Protein AF-A0A7S2QYZ4-F1 (afdb_monomer)

Organism: NCBI:txid1486918

Foldseek 3Di:
DDDDDDPPPDPPDDDDDPDDPPDDDPDDDLCVVQVLLVCLLVLPLPSNLVVVPDPPPDQQQDAGPQQDGSLLNNLLNLSLSSLLSSLVDPNRDQQDAGPVRDGSLNNNVVSVNPSSNVSSVVSVVVVVVVVCVVCVVVVVVVVVPPPPPPPPPD

Solvent-accessible surface area (backbone atoms only — not comparable to full-atom values): 9227 Å² total; per-residue (Å²): 132,78,87,81,90,76,84,75,74,76,81,86,80,87,76,90,72,94,79,80,90,72,80,66,86,85,65,70,55,70,58,76,77,36,54,60,40,49,26,15,60,73,36,36,38,64,57,43,50,52,55,71,70,38,92,61,92,67,68,62,65,46,61,49,98,84,29,35,27,28,56,36,41,5,24,63,64,62,18,50,53,18,39,53,52,47,66,70,37,85,78,38,62,77,77,49,56,25,77,86,68,45,30,28,50,57,42,5,55,74,60,70,29,65,68,43,29,48,54,50,50,53,51,52,50,53,52,52,50,52,52,53,61,69,46,43,62,61,53,51,50,54,58,72,69,46,75,76,84,68,77,82,79,123

Nearest PDB structures (foldseek):
  1mx4-assembly1_A  TM=9.254E-01  e=2.811E-03  Homo sapiens
  5ybu-assembly1_A  TM=9.085E-01  e=3.112E-03  Homo sapiens
  5ybv-assembly1_B  TM=9.155E-01  e=2.811E-03  Homo sapiens
  5yaz-assembly1_A  TM=9.276E-01  e=3.813E-03  Mus musculus
  6tmd-assembly1_A  TM=9.050E-01  e=5.725E-03  Homo sapiens

Structure (mmCIF, N/CA/C/O backbone):
data_AF-A0A7S2QYZ4-F1
#
_entry.id   AF-A0A7S2QYZ4-F1
#
loop_
_atom_site.group_PDB
_atom_site.id
_atom_site.type_symbol
_atom_site.label_atom_id
_atom_site.label_alt_id
_atom_site.label_comp_id
_atom_site.label_asym_id
_atom_site.label_entity_id
_atom_site.label_seq_id
_atom_site.pdbx_PDB_ins_code
_atom_site.Cartn_x
_atom_site.Cartn_y
_atom_site.Cartn_z
_atom_site.occupancy
_atom_site.B_iso_or_equiv
_atom_site.auth_seq_id
_atom_site.auth_comp_id
_atom_site.auth_asym_id
_atom_site.auth_atom_id
_atom_site.pdbx_PDB_model_num
ATOM 1 N N . ASN A 1 1 ? 31.228 -30.543 24.520 1.00 43.00 1 ASN A N 1
ATOM 2 C CA . ASN A 1 1 ? 30.235 -30.871 23.480 1.00 43.00 1 ASN A CA 1
ATOM 3 C C . ASN A 1 1 ? 28.901 -30.381 23.990 1.00 43.00 1 ASN A C 1
ATOM 5 O O . ASN A 1 1 ? 28.113 -31.181 24.473 1.00 43.00 1 ASN A O 1
ATOM 9 N N . ASP A 1 2 ? 28.707 -29.076 24.149 1.00 39.09 2 ASP A N 1
ATOM 10 C CA . ASP A 1 2 ? 28.891 -28.025 23.129 1.00 39.09 2 ASP A CA 1
ATOM 11 C C . ASP A 1 2 ? 28.166 -28.413 21.843 1.00 39.09 2 ASP A C 1
ATOM 13 O O . ASP A 1 2 ? 28.593 -29.352 21.170 1.00 39.09 2 ASP A O 1
ATOM 17 N N . ASP A 1 3 ? 27.059 -27.699 21.643 1.00 47.09 3 ASP A N 1
ATOM 18 C CA . ASP A 1 3 ? 26.604 -27.105 20.390 1.00 47.09 3 ASP A CA 1
ATOM 19 C C . ASP A 1 3 ? 26.348 -28.059 19.217 1.00 47.09 3 ASP A C 1
ATOM 21 O O . ASP A 1 3 ? 27.265 -28.620 18.632 1.00 47.09 3 ASP A O 1
ATOM 25 N N . ASP A 1 4 ? 25.070 -28.235 18.873 1.00 53.53 4 ASP A N 1
ATOM 26 C CA . ASP A 1 4 ? 24.550 -27.663 17.626 1.00 53.53 4 ASP A CA 1
ATOM 27 C C . ASP A 1 4 ? 23.021 -27.830 17.572 1.00 53.53 4 ASP A C 1
ATOM 29 O O . ASP A 1 4 ? 22.464 -28.928 17.483 1.00 53.53 4 ASP A O 1
ATOM 33 N N . ASP A 1 5 ? 22.362 -26.678 17.691 1.00 51.69 5 ASP A N 1
ATOM 34 C CA . ASP A 1 5 ? 20.999 -26.407 17.268 1.00 51.69 5 ASP A CA 1
ATOM 35 C C . ASP A 1 5 ? 20.851 -26.698 15.768 1.00 51.69 5 ASP A C 1
ATOM 37 O O . ASP A 1 5 ? 21.505 -26.058 14.952 1.00 51.69 5 ASP A O 1
ATOM 41 N N . ASP A 1 6 ? 19.919 -27.572 15.395 1.00 49.91 6 ASP A N 1
ATOM 42 C CA . ASP A 1 6 ? 19.331 -27.578 14.054 1.00 49.91 6 ASP A CA 1
ATOM 43 C C . ASP A 1 6 ? 17.812 -27.729 14.196 1.00 49.91 6 ASP A C 1
ATOM 45 O O . ASP A 1 6 ? 17.199 -28.746 13.860 1.00 49.91 6 ASP A O 1
ATOM 49 N N . ASP A 1 7 ? 17.190 -26.667 14.718 1.00 50.28 7 ASP A N 1
ATOM 50 C CA . ASP A 1 7 ? 15.773 -26.373 14.514 1.00 50.28 7 ASP A CA 1
ATOM 51 C C . ASP A 1 7 ? 15.538 -26.142 13.012 1.00 50.28 7 ASP A C 1
ATOM 53 O O . ASP A 1 7 ? 15.472 -25.015 12.509 1.00 50.28 7 ASP A O 1
ATOM 57 N N . ALA A 1 8 ? 15.416 -27.245 12.275 1.00 46.91 8 ALA A N 1
ATOM 58 C CA . ALA A 1 8 ? 14.942 -27.275 10.905 1.00 46.91 8 ALA A CA 1
ATOM 59 C C . ALA A 1 8 ? 13.472 -26.833 10.886 1.00 46.91 8 ALA A C 1
ATOM 61 O O . ALA A 1 8 ? 12.542 -27.643 10.904 1.00 46.91 8 ALA A O 1
ATOM 62 N N . PHE A 1 9 ? 13.254 -25.517 10.875 1.00 47.03 9 PHE A N 1
ATOM 63 C CA . PHE A 1 9 ? 11.951 -24.938 10.600 1.00 47.03 9 PHE A CA 1
ATOM 64 C C . PHE A 1 9 ? 11.574 -25.308 9.166 1.00 47.03 9 PHE A C 1
ATOM 66 O O . PHE A 1 9 ? 12.074 -24.739 8.198 1.00 47.03 9 PHE A O 1
ATOM 73 N N . VAL A 1 10 ? 10.724 -26.326 9.077 1.00 53.28 10 VAL A N 1
ATOM 74 C CA . VAL A 1 10 ? 10.089 -26.861 7.879 1.00 53.28 10 VAL A CA 1
ATOM 75 C C . VAL A 1 10 ? 9.711 -25.756 6.889 1.00 53.28 10 VAL A C 1
ATOM 77 O O . VAL A 1 10 ? 8.793 -24.965 7.111 1.00 53.28 10 VAL A O 1
ATOM 80 N N . ASP A 1 11 ? 10.435 -25.728 5.772 1.00 42.94 11 ASP A N 1
ATOM 81 C CA . ASP A 1 11 ? 10.166 -24.892 4.606 1.00 42.94 11 ASP A CA 1
ATOM 82 C C . ASP A 1 11 ? 8.959 -25.470 3.849 1.00 42.94 11 ASP A C 1
ATOM 84 O O . ASP A 1 11 ? 9.065 -26.170 2.843 1.00 42.94 11 ASP A O 1
ATOM 88 N N . ALA A 1 12 ? 7.773 -25.254 4.415 1.00 47.03 12 ALA A N 1
ATOM 89 C CA . ALA A 1 12 ? 6.500 -25.620 3.817 1.00 47.03 12 ALA A CA 1
ATOM 90 C C . ALA A 1 12 ? 5.994 -24.470 2.939 1.00 47.03 12 ALA A C 1
ATOM 92 O O . ALA A 1 12 ? 5.136 -23.696 3.362 1.00 47.03 12 ALA A O 1
ATOM 93 N N . ALA A 1 13 ? 6.564 -24.351 1.737 1.00 40.81 13 ALA A N 1
ATOM 94 C CA . ALA A 1 13 ? 5.859 -23.963 0.507 1.00 40.81 13 ALA A CA 1
ATOM 95 C C . ALA A 1 13 ? 6.844 -23.871 -0.673 1.00 40.81 13 ALA A C 1
ATOM 97 O O . ALA A 1 13 ? 7.119 -22.788 -1.191 1.00 40.81 13 ALA A O 1
ATOM 98 N N . SER A 1 14 ? 7.333 -25.024 -1.134 1.00 52.06 14 SER A N 1
ATOM 99 C CA . SER A 1 14 ? 7.630 -25.200 -2.556 1.00 52.06 14 SER A CA 1
ATOM 100 C C . SER A 1 14 ? 6.503 -26.025 -3.174 1.00 52.06 14 SER A C 1
ATOM 102 O O . SER A 1 14 ? 6.532 -27.247 -3.184 1.00 52.06 14 SER A O 1
ATOM 104 N N . GLU A 1 15 ? 5.476 -25.338 -3.666 1.00 48.75 15 GLU A N 1
ATOM 105 C CA . GLU A 1 15 ? 4.644 -25.871 -4.741 1.00 48.75 15 GLU A CA 1
ATOM 106 C C . GLU A 1 15 ? 4.606 -24.820 -5.846 1.00 48.75 15 GLU A C 1
ATOM 108 O O . GLU A 1 15 ? 4.048 -23.730 -5.728 1.00 48.75 15 GLU A O 1
ATOM 113 N N . SER A 1 16 ? 5.334 -25.163 -6.898 1.00 55.03 16 SER A N 1
ATOM 114 C CA . SER A 1 16 ? 5.315 -24.573 -8.220 1.00 55.03 16 SER A CA 1
ATOM 115 C C . SER A 1 16 ? 3.924 -24.666 -8.844 1.00 55.03 16 SER A C 1
ATOM 117 O O . SER A 1 16 ? 3.390 -25.764 -8.989 1.00 55.03 16 SER A O 1
ATOM 119 N N . SER A 1 17 ? 3.409 -23.541 -9.327 1.00 44.94 17 SER A N 1
ATOM 120 C CA . SER A 1 17 ? 2.547 -23.517 -10.510 1.00 44.94 17 SER A CA 1
ATOM 121 C C . SER A 1 17 ? 2.760 -22.184 -11.228 1.00 44.94 17 SER A C 1
ATOM 123 O O . SER A 1 17 ? 2.124 -21.166 -10.940 1.00 44.94 17 SER A O 1
ATOM 125 N N . GLU A 1 18 ? 3.736 -22.184 -12.133 1.00 62.19 18 GLU A N 1
ATOM 126 C CA . GLU A 1 18 ? 3.578 -21.475 -13.399 1.00 62.19 18 GLU A CA 1
ATOM 127 C C . GLU A 1 18 ? 2.280 -22.015 -14.000 1.00 62.19 18 GLU A C 1
ATOM 129 O O . GLU A 1 18 ? 2.254 -23.194 -14.304 1.00 62.19 18 GLU A O 1
ATOM 134 N N . ASP A 1 19 ? 1.195 -21.237 -13.982 1.00 45.78 19 ASP A N 1
ATOM 135 C CA . ASP A 1 19 ? -0.016 -21.427 -14.800 1.00 45.78 19 ASP A CA 1
ATOM 136 C C . ASP A 1 19 ? -1.095 -20.433 -14.340 1.00 45.78 19 ASP A C 1
ATOM 138 O O . ASP A 1 19 ? -2.014 -20.757 -13.598 1.00 45.78 19 ASP A O 1
ATOM 142 N N . ASP A 1 20 ? -0.964 -19.181 -14.768 1.00 46.84 20 ASP A N 1
ATOM 143 C CA . ASP A 1 20 ? -2.123 -18.347 -15.106 1.00 46.84 20 ASP A CA 1
ATOM 144 C C . ASP A 1 20 ? -1.641 -17.269 -16.094 1.00 46.84 20 ASP A C 1
ATOM 146 O O . ASP A 1 20 ? -1.778 -16.062 -15.900 1.00 46.84 20 ASP A O 1
ATOM 150 N N . GLU A 1 21 ? -1.075 -17.729 -17.216 1.00 55.75 21 GLU A N 1
ATOM 151 C CA . GLU A 1 21 ? -1.178 -17.006 -18.485 1.00 55.75 21 GLU A CA 1
ATOM 152 C C . GLU A 1 21 ? -2.651 -17.016 -18.926 1.00 55.75 21 GLU A C 1
ATOM 154 O O . GLU A 1 21 ? -3.050 -17.683 -19.880 1.00 55.75 21 GLU A O 1
ATOM 159 N N . ARG A 1 22 ? -3.513 -16.288 -18.213 1.00 48.69 22 ARG A N 1
ATOM 160 C CA . ARG A 1 22 ? -4.861 -15.995 -18.698 1.00 48.69 22 ARG A CA 1
ATOM 161 C C . ARG A 1 22 ? -4.849 -14.668 -19.431 1.00 48.69 22 ARG A C 1
ATOM 163 O O . ARG A 1 22 ? -5.011 -13.593 -18.865 1.00 48.69 22 ARG A O 1
ATOM 170 N N . ALA A 1 23 ? -4.624 -14.825 -20.731 1.00 50.88 23 ALA A N 1
ATOM 171 C CA . ALA A 1 23 ? -4.999 -13.941 -21.817 1.00 50.88 23 ALA A CA 1
ATOM 172 C C . ALA A 1 23 ? -6.036 -12.864 -21.449 1.00 50.88 23 ALA A C 1
ATOM 174 O O . ALA A 1 23 ? -7.210 -13.158 -21.239 1.00 50.88 23 ALA A O 1
ATOM 175 N N . PHE A 1 24 ? -5.612 -11.606 -21.543 1.00 49.66 24 PHE A N 1
ATOM 176 C CA . PHE A 1 24 ? -6.463 -10.548 -22.072 1.00 49.66 24 PHE A CA 1
ATOM 177 C C . PHE A 1 24 ? -5.810 -10.024 -23.344 1.00 49.66 24 PHE A C 1
AT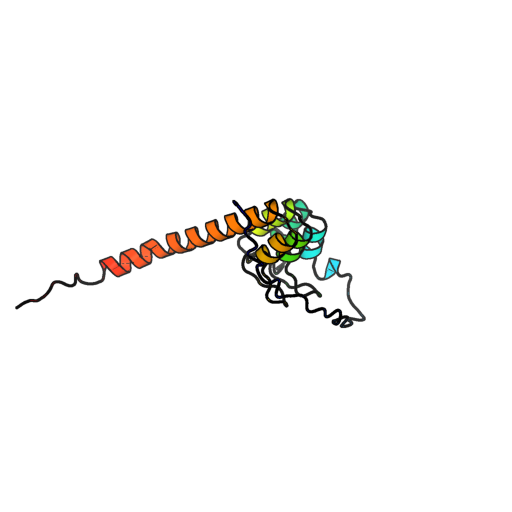OM 179 O O . PHE A 1 24 ? -5.035 -9.069 -23.359 1.00 49.66 24 PHE A O 1
ATOM 186 N N . ALA A 1 25 ? -6.112 -10.733 -24.428 1.00 46.03 25 ALA A N 1
ATOM 187 C CA . ALA A 1 25 ? -6.105 -10.140 -25.747 1.00 46.03 25 ALA A CA 1
ATOM 188 C C . ALA A 1 25 ? -7.043 -8.918 -25.704 1.00 46.03 25 ALA A C 1
ATOM 190 O O . ALA A 1 25 ? -8.174 -9.043 -25.237 1.00 46.03 25 ALA A O 1
ATOM 191 N N . ASP A 1 26 ? -6.529 -7.775 -26.170 1.00 51.50 26 ASP A N 1
ATOM 192 C CA . ASP A 1 26 ? -7.168 -6.447 -26.299 1.00 51.50 26 ASP A CA 1
ATOM 193 C C . ASP A 1 26 ? -6.896 -5.400 -25.190 1.00 51.50 26 ASP A C 1
ATOM 195 O O . ASP A 1 26 ? -7.557 -4.367 -25.110 1.00 51.50 26 ASP A O 1
ATOM 199 N N . ALA A 1 27 ? -5.890 -5.615 -24.337 1.00 47.22 27 ALA A N 1
ATOM 200 C CA . ALA A 1 27 ? -5.617 -4.735 -23.202 1.00 47.22 27 ALA A CA 1
ATOM 201 C C . ALA A 1 27 ? -4.963 -3.390 -23.591 1.00 47.22 27 ALA A C 1
ATOM 203 O O . ALA A 1 27 ? -3.856 -3.351 -24.136 1.00 47.22 27 ALA A O 1
ATOM 204 N N . ALA A 1 28 ? -5.607 -2.281 -23.196 1.00 56.16 28 ALA A N 1
ATOM 205 C CA . ALA A 1 28 ? -4.937 -1.009 -22.910 1.00 56.16 28 ALA A CA 1
ATOM 206 C C . ALA A 1 28 ? -3.626 -1.264 -22.146 1.00 56.16 28 ALA A C 1
ATOM 208 O O . ALA A 1 28 ? -3.522 -2.246 -21.402 1.00 56.16 28 ALA A O 1
ATOM 209 N N . SER A 1 29 ? -2.612 -0.417 -22.332 1.00 59.47 29 SER A N 1
ATOM 210 C CA . SER A 1 29 ? -1.297 -0.691 -21.747 1.00 59.47 29 SER A CA 1
ATOM 211 C C . SER A 1 29 ? -1.430 -0.933 -20.231 1.00 59.47 29 SER A C 1
ATOM 213 O O . SER A 1 29 ? -2.207 -0.244 -19.567 1.00 59.47 29 SER A O 1
ATOM 215 N N . PRO A 1 30 ? -0.702 -1.891 -19.627 1.00 58.34 30 PRO A N 1
ATOM 216 C CA . PRO A 1 30 ? -0.836 -2.183 -18.194 1.00 58.34 30 PRO A CA 1
ATOM 217 C C . PRO A 1 30 ? -0.572 -0.953 -17.303 1.00 58.34 30 PRO A C 1
ATOM 219 O O . PRO A 1 30 ? -1.047 -0.889 -16.171 1.00 58.34 30 PRO A O 1
ATOM 222 N N . ALA A 1 31 ? 0.121 0.058 -17.841 1.00 59.03 31 ALA A N 1
ATOM 223 C CA . ALA A 1 31 ? 0.317 1.363 -17.222 1.00 59.03 31 ALA A CA 1
ATOM 224 C C . ALA A 1 31 ? -0.920 2.279 -17.237 1.00 59.03 31 ALA A C 1
ATOM 226 O O . ALA A 1 31 ? -1.071 3.094 -16.327 1.00 59.03 31 ALA A O 1
ATOM 227 N N . GLU A 1 32 ? -1.797 2.155 -18.234 1.00 61.09 32 GLU A N 1
ATOM 228 C CA . GLU A 1 32 ? -3.082 2.863 -18.293 1.00 61.09 32 GLU A CA 1
ATOM 229 C C . GLU A 1 32 ? -4.120 2.223 -17.370 1.00 61.09 32 GLU A C 1
ATOM 231 O O . GLU A 1 32 ? -4.933 2.935 -16.785 1.00 61.09 32 GLU A O 1
ATOM 236 N N . LEU A 1 33 ? -4.068 0.898 -17.199 1.00 71.88 33 LEU A N 1
ATOM 237 C CA . LEU A 1 33 ? -5.028 0.171 -16.370 1.00 71.88 33 LEU A CA 1
ATOM 238 C C . LEU A 1 33 ? -4.701 0.265 -14.867 1.00 71.88 33 LEU A C 1
ATOM 240 O O . LEU A 1 33 ? -5.609 0.348 -14.044 1.00 71.88 33 LEU A O 1
ATOM 244 N N . PHE A 1 34 ? -3.410 0.307 -14.507 1.00 83.56 34 PHE A N 1
ATOM 245 C CA . PHE A 1 34 ? -2.943 0.302 -13.113 1.00 83.56 34 PHE A CA 1
ATOM 246 C C . PHE A 1 34 ? -1.830 1.339 -12.850 1.00 83.56 34 PHE A C 1
ATOM 248 O O . PHE A 1 34 ? -0.673 0.987 -12.583 1.00 83.56 34 PHE A O 1
ATOM 255 N N . PRO A 1 35 ? -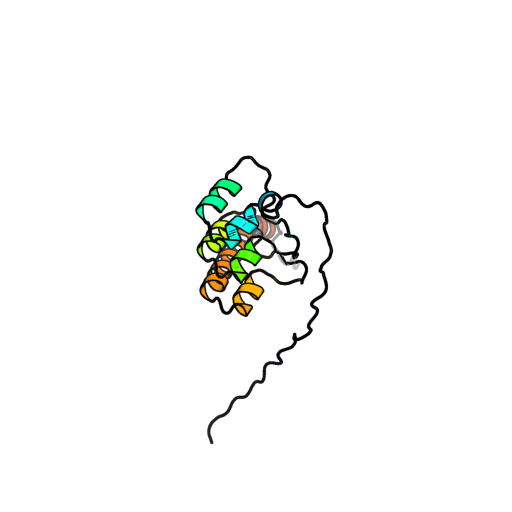2.150 2.647 -12.872 1.00 86.44 35 PRO A N 1
ATOM 256 C CA . PRO A 1 35 ? -1.147 3.709 -12.758 1.00 86.44 35 PRO A CA 1
ATOM 257 C C . PRO A 1 35 ? -0.405 3.701 -11.411 1.00 86.44 35 PRO A C 1
ATOM 259 O O . PRO A 1 35 ? 0.786 4.023 -11.353 1.00 86.44 35 PRO A O 1
ATOM 262 N N . LEU A 1 36 ? -1.081 3.306 -10.324 1.00 88.25 36 LEU A N 1
ATOM 263 C CA . LEU A 1 36 ? -0.487 3.253 -8.986 1.00 88.25 36 LEU A CA 1
ATOM 264 C C . LEU A 1 36 ? 0.534 2.109 -8.858 1.00 88.25 36 LEU A C 1
ATOM 266 O O . LEU A 1 36 ? 1.592 2.294 -8.253 1.00 88.25 36 LEU A O 1
ATOM 270 N N . HIS A 1 37 ? 0.265 0.957 -9.479 1.00 89.31 37 HIS A N 1
ATOM 271 C CA . HIS A 1 37 ? 1.177 -0.189 -9.511 1.00 89.31 37 HIS A CA 1
ATOM 272 C C . HIS A 1 37 ? 2.436 0.116 -10.312 1.00 89.31 37 HIS A C 1
ATOM 274 O O . HIS A 1 37 ? 3.535 -0.182 -9.848 1.00 89.31 37 HIS A O 1
ATOM 280 N N . CYS A 1 38 ? 2.314 0.779 -11.464 1.00 88.44 38 CYS A N 1
ATOM 281 C CA . CYS A 1 38 ? 3.479 1.205 -12.241 1.00 88.44 38 CYS A CA 1
ATOM 282 C C . CYS A 1 38 ? 4.342 2.219 -11.481 1.00 88.44 38 CYS A C 1
ATOM 284 O O . CYS A 1 38 ? 5.567 2.087 -11.449 1.00 88.44 38 CYS A O 1
ATOM 286 N N . ALA A 1 39 ? 3.726 3.194 -10.808 1.00 90.12 39 ALA A N 1
ATOM 287 C CA . ALA A 1 39 ? 4.465 4.146 -9.981 1.00 90.12 39 ALA A CA 1
ATOM 288 C C . ALA A 1 39 ? 5.181 3.449 -8.803 1.00 90.12 39 ALA A C 1
ATOM 290 O O . ALA A 1 39 ? 6.336 3.762 -8.500 1.00 90.12 39 ALA A O 1
ATOM 291 N N . ALA A 1 40 ? 4.537 2.452 -8.185 1.00 90.88 40 ALA A N 1
ATOM 292 C CA . ALA A 1 40 ? 5.142 1.605 -7.159 1.00 90.88 40 ALA A CA 1
ATOM 293 C C . ALA A 1 40 ? 6.305 0.755 -7.698 1.00 90.88 40 ALA A C 1
ATOM 295 O O . ALA A 1 40 ? 7.337 0.639 -7.034 1.00 90.88 40 ALA A O 1
ATOM 296 N N . PHE A 1 41 ? 6.177 0.220 -8.914 1.00 89.00 41 PHE A N 1
ATOM 297 C CA . PHE A 1 41 ? 7.202 -0.589 -9.574 1.00 89.00 41 PHE A CA 1
ATOM 298 C C . PHE A 1 41 ? 8.497 0.194 -9.832 1.00 89.00 41 PHE A C 1
ATOM 300 O O . PHE A 1 41 ? 9.594 -0.322 -9.601 1.00 89.00 41 PHE A O 1
ATOM 307 N N . VAL A 1 42 ? 8.365 1.453 -10.265 1.00 90.25 42 VAL A N 1
ATOM 308 C CA . VAL A 1 42 ? 9.487 2.370 -10.545 1.00 90.25 42 VAL A CA 1
ATOM 309 C C . VAL A 1 42 ? 10.006 3.058 -9.269 1.00 90.25 42 VAL A C 1
ATOM 311 O O . VAL A 1 42 ? 11.025 3.743 -9.304 1.00 90.25 42 VAL A O 1
ATOM 314 N N . ASN A 1 43 ? 9.363 2.840 -8.113 1.00 91.31 43 ASN A N 1
ATOM 315 C CA . ASN A 1 43 ? 9.658 3.523 -6.847 1.00 91.31 43 ASN A CA 1
ATOM 316 C C . ASN A 1 43 ? 9.506 5.059 -6.939 1.00 91.31 43 ASN A C 1
ATOM 318 O O . ASN A 1 43 ? 10.214 5.811 -6.262 1.00 91.31 43 ASN A O 1
ATOM 322 N N . ASP A 1 44 ? 8.566 5.541 -7.758 1.00 92.19 44 ASP A N 1
ATOM 323 C CA . ASP A 1 44 ? 8.303 6.971 -7.924 1.00 92.19 44 ASP A CA 1
ATOM 324 C C . ASP A 1 44 ? 7.322 7.481 -6.859 1.00 92.19 44 ASP A C 1
ATOM 326 O O . ASP A 1 44 ? 6.112 7.624 -7.053 1.00 92.19 44 ASP A O 1
ATOM 330 N N . ALA A 1 45 ? 7.890 7.799 -5.700 1.00 92.12 45 ALA A N 1
ATOM 331 C CA . ALA A 1 45 ? 7.178 8.375 -4.568 1.00 92.12 45 ALA A CA 1
ATOM 332 C C . ALA A 1 45 ? 6.455 9.696 -4.902 1.00 92.12 45 ALA A C 1
ATOM 334 O O . ALA A 1 45 ? 5.470 10.037 -4.245 1.00 92.12 45 ALA A O 1
ATOM 335 N N . LYS A 1 46 ? 6.939 10.478 -5.879 1.00 91.31 46 LYS A N 1
ATOM 336 C CA . LYS A 1 46 ? 6.307 11.749 -6.254 1.00 91.31 46 LYS A CA 1
ATOM 337 C C . LYS A 1 46 ? 5.051 11.484 -7.073 1.00 91.31 46 LYS A C 1
ATOM 339 O O . LYS A 1 46 ? 3.995 12.005 -6.720 1.00 91.31 46 LYS A O 1
ATOM 344 N N . ARG A 1 47 ? 5.151 10.613 -8.078 1.00 89.69 47 ARG A N 1
ATOM 345 C CA . ARG A 1 47 ? 4.016 10.192 -8.904 1.00 89.69 47 ARG A CA 1
ATOM 346 C C . ARG A 1 47 ? 2.915 9.547 -8.067 1.00 89.69 47 ARG A C 1
ATOM 348 O O . ARG A 1 47 ? 1.752 9.868 -8.266 1.00 89.69 47 ARG A O 1
ATOM 355 N N . ILE A 1 48 ? 3.271 8.713 -7.085 1.00 90.38 48 ILE A N 1
ATOM 356 C CA . ILE A 1 48 ? 2.306 8.114 -6.145 1.00 90.38 48 ILE A CA 1
ATOM 357 C C . ILE A 1 48 ? 1.530 9.198 -5.390 1.00 90.38 48 ILE A C 1
ATOM 359 O O . ILE A 1 48 ? 0.306 9.142 -5.333 1.00 90.38 48 ILE A O 1
ATOM 363 N N . ARG A 1 49 ? 2.217 10.211 -4.845 1.00 89.56 49 ARG A N 1
ATOM 364 C CA . ARG A 1 49 ? 1.550 11.319 -4.142 1.00 89.56 49 ARG A CA 1
ATOM 365 C C . ARG A 1 49 ? 0.641 12.124 -5.061 1.00 89.56 49 ARG A C 1
ATOM 367 O O . ARG A 1 49 ? -0.444 12.492 -4.640 1.00 89.56 49 ARG A O 1
ATOM 374 N N . GLU A 1 50 ? 1.075 12.400 -6.287 1.00 89.50 50 GLU A N 1
ATOM 375 C CA . GLU A 1 50 ? 0.266 13.126 -7.273 1.00 89.50 50 GLU A CA 1
ATOM 376 C C . GLU A 1 50 ? -0.991 12.340 -7.662 1.00 89.50 50 GLU A C 1
ATOM 378 O O . GLU A 1 50 ? -2.070 12.918 -7.711 1.00 89.50 50 GLU A O 1
ATOM 383 N N . LEU A 1 51 ? -0.869 11.028 -7.883 1.00 86.81 51 LEU A N 1
ATOM 384 C CA . LEU A 1 51 ? -2.000 10.153 -8.197 1.00 86.81 51 LEU A CA 1
ATOM 385 C C . LEU A 1 51 ? -2.987 10.087 -7.028 1.00 86.81 51 LEU A C 1
ATOM 387 O O . LEU A 1 51 ? -4.178 10.299 -7.224 1.00 86.81 51 LEU A O 1
ATOM 391 N N . LEU A 1 52 ? -2.491 9.882 -5.807 1.00 84.69 52 LEU A N 1
ATOM 392 C CA . LEU A 1 52 ? -3.327 9.842 -4.608 1.00 84.69 52 LEU A CA 1
ATOM 393 C C . LEU A 1 52 ? -3.966 11.203 -4.287 1.00 84.69 52 LEU A C 1
ATOM 395 O O . LEU A 1 52 ? -5.092 11.240 -3.800 1.00 84.69 52 LEU A O 1
ATOM 399 N N . ALA A 1 53 ? -3.285 12.317 -4.557 1.00 85.62 53 ALA A N 1
ATOM 400 C CA . ALA A 1 53 ? -3.829 13.660 -4.350 1.00 85.62 53 ALA A CA 1
ATOM 401 C C . ALA A 1 53 ? -4.770 14.119 -5.477 1.00 85.62 53 ALA A C 1
ATOM 403 O O . ALA A 1 53 ? -5.470 15.119 -5.317 1.00 85.62 53 ALA A O 1
ATOM 404 N N . SER A 1 54 ? -4.761 13.441 -6.627 1.00 80.12 54 SER A N 1
ATOM 405 C CA . SER A 1 54 ? -5.634 13.785 -7.744 1.00 80.12 54 SER A CA 1
ATOM 406 C C . SER A 1 54 ? -7.099 13.459 -7.432 1.00 80.12 54 SER A C 1
ATOM 408 O O . SER A 1 54 ? -7.398 12.562 -6.651 1.00 80.12 54 SER A O 1
ATOM 410 N N . VAL A 1 55 ? -8.020 14.189 -8.069 1.00 61.12 55 VAL A N 1
ATOM 411 C CA . VAL A 1 55 ? -9.485 14.013 -7.938 1.00 61.12 55 VAL A CA 1
ATOM 412 C C . VAL A 1 55 ? -9.975 12.743 -8.653 1.00 61.12 55 VAL A C 1
ATOM 414 O O . VAL A 1 55 ? -11.163 12.443 -8.666 1.00 61.12 55 VAL A O 1
ATOM 417 N N . VAL A 1 56 ? -9.071 11.997 -9.288 1.00 70.69 56 VAL A N 1
ATOM 418 C CA . VAL A 1 56 ? -9.415 10.720 -9.901 1.00 70.69 56 VAL A CA 1
ATOM 419 C C . VAL A 1 56 ? -9.691 9.732 -8.769 1.00 70.69 56 VAL A C 1
ATOM 421 O O . VAL A 1 56 ? -8.835 9.545 -7.904 1.00 70.69 56 VAL A O 1
ATOM 424 N N . ASP A 1 57 ? -10.872 9.108 -8.782 1.00 69.62 57 ASP A N 1
ATOM 425 C CA . ASP A 1 57 ? -11.231 8.000 -7.888 1.00 69.62 57 ASP A CA 1
ATOM 426 C C . ASP A 1 57 ? -10.362 6.779 -8.220 1.00 69.62 57 ASP A C 1
ATOM 428 O O . ASP A 1 57 ? -10.759 5.845 -8.915 1.00 69.62 57 ASP A O 1
ATOM 432 N N . ILE A 1 58 ? -9.110 6.828 -7.773 1.00 78.75 58 ILE A N 1
ATOM 433 C CA . ILE A 1 58 ? -8.168 5.724 -7.873 1.00 78.75 58 ILE A CA 1
ATOM 434 C C . ILE A 1 58 ? -8.375 4.854 -6.644 1.00 78.75 58 ILE A C 1
ATOM 436 O O . ILE A 1 58 ? -8.125 5.281 -5.513 1.00 78.75 58 ILE A O 1
ATOM 440 N N . ASP A 1 59 ? -8.780 3.609 -6.875 1.00 84.00 59 ASP A N 1
ATOM 441 C CA . ASP A 1 59 ? -8.775 2.602 -5.827 1.00 84.00 59 ASP A CA 1
ATOM 442 C C . ASP A 1 59 ? -7.326 2.254 -5.456 1.00 84.00 59 ASP A C 1
ATOM 444 O O . ASP A 1 59 ? -6.589 1.601 -6.199 1.00 84.00 59 ASP A O 1
ATOM 448 N N . ALA A 1 60 ? -6.907 2.713 -4.277 1.00 84.50 60 ALA A N 1
ATOM 449 C CA . ALA A 1 60 ? -5.567 2.490 -3.752 1.00 84.50 60 ALA A CA 1
ATOM 450 C C . ALA A 1 60 ? -5.285 1.009 -3.426 1.00 84.50 60 ALA A C 1
ATOM 452 O O . ALA A 1 60 ? -4.122 0.621 -3.282 1.00 84.50 60 ALA A O 1
ATOM 453 N N . ASN A 1 61 ? -6.338 0.189 -3.327 1.00 87.94 61 ASN A N 1
ATOM 454 C CA . ASN A 1 61 ? -6.276 -1.239 -3.028 1.00 87.94 61 ASN A CA 1
ATOM 455 C C . ASN A 1 61 ? -6.592 -2.117 -4.244 1.00 87.94 61 ASN A C 1
ATOM 457 O O . ASN A 1 61 ? -6.720 -3.333 -4.088 1.00 87.94 61 ASN A O 1
ATOM 461 N N . ALA A 1 62 ? -6.661 -1.530 -5.442 1.00 88.12 62 ALA A N 1
ATOM 462 C CA . ALA A 1 62 ? -6.871 -2.274 -6.674 1.00 88.12 62 ALA A CA 1
ATOM 463 C C . ALA A 1 62 ? -5.826 -3.389 -6.835 1.00 88.12 62 ALA A C 1
ATOM 465 O O . ALA A 1 62 ? -4.638 -3.215 -6.531 1.00 88.12 62 ALA A O 1
ATOM 466 N N . LEU A 1 63 ? -6.276 -4.536 -7.335 1.00 89.12 63 LEU A N 1
ATOM 467 C CA . LEU A 1 63 ? -5.422 -5.668 -7.671 1.00 89.12 63 LEU A CA 1
ATOM 468 C C . LEU A 1 63 ? -5.014 -5.568 -9.142 1.00 89.12 63 LEU A C 1
ATOM 470 O O . LEU A 1 63 ? -5.866 -5.335 -9.996 1.00 89.12 63 LEU A O 1
ATOM 474 N N . ASP A 1 64 ? -3.725 -5.736 -9.431 1.00 86.12 64 ASP A N 1
ATOM 475 C CA . ASP A 1 64 ? -3.241 -5.865 -10.805 1.00 86.12 64 ASP A CA 1
ATOM 476 C C . ASP A 1 64 ? -3.602 -7.236 -11.402 1.00 86.12 64 ASP A C 1
ATOM 478 O O . ASP A 1 64 ? -4.185 -8.099 -10.741 1.00 86.12 64 ASP A O 1
ATOM 482 N N . GLY A 1 65 ? -3.215 -7.463 -12.660 1.00 82.94 65 GLY A N 1
ATOM 483 C CA . GLY A 1 65 ? -3.413 -8.749 -13.336 1.00 82.94 65 GLY A CA 1
ATOM 484 C C . GLY A 1 65 ? -2.713 -9.942 -12.666 1.00 82.94 65 GLY A C 1
ATOM 485 O O . GLY A 1 65 ? -3.076 -11.078 -12.941 1.00 82.94 65 GLY A O 1
ATOM 486 N N . ALA A 1 66 ? -1.753 -9.708 -11.763 1.00 81.88 66 ALA A N 1
ATOM 487 C CA . ALA A 1 66 ? -1.108 -10.745 -10.955 1.00 81.88 66 ALA A CA 1
ATOM 488 C C . ALA A 1 66 ? -1.768 -10.912 -9.569 1.00 81.88 66 ALA A C 1
ATOM 490 O O . ALA A 1 66 ? -1.299 -11.688 -8.732 1.00 81.88 66 ALA A O 1
ATOM 491 N N . GLY A 1 67 ? -2.852 -10.180 -9.298 1.00 87.19 67 GLY A N 1
ATOM 492 C CA . GLY A 1 67 ? -3.546 -10.204 -8.021 1.00 87.19 67 GLY A CA 1
ATOM 493 C C . GLY A 1 67 ? -2.767 -9.514 -6.901 1.00 87.19 67 GLY A C 1
ATOM 494 O O . GLY A 1 67 ? -2.893 -9.904 -5.738 1.00 87.19 67 GLY A O 1
ATOM 495 N N . HIS A 1 68 ? -1.925 -8.533 -7.214 1.00 89.62 68 HIS A N 1
ATOM 496 C CA . HIS A 1 68 ? -1.145 -7.753 -6.259 1.00 89.62 68 HIS A CA 1
ATOM 497 C C . HIS A 1 68 ? -1.686 -6.326 -6.139 1.00 89.62 68 HIS A C 1
ATOM 499 O O . HIS A 1 68 ? -2.084 -5.699 -7.113 1.00 89.62 68 HIS A O 1
ATOM 505 N N . THR A 1 69 ? -1.672 -5.777 -4.924 1.00 92.38 69 THR A N 1
ATOM 506 C CA . THR A 1 69 ? -1.909 -4.335 -4.715 1.00 92.38 69 THR A CA 1
ATOM 507 C C . THR A 1 69 ? -0.634 -3.541 -4.994 1.00 92.38 69 THR A C 1
ATOM 509 O O . THR A 1 69 ? 0.472 -4.091 -4.954 1.00 92.38 69 THR A O 1
ATOM 512 N N . ALA A 1 70 ? -0.747 -2.223 -5.175 1.00 91.81 70 ALA A N 1
ATOM 513 C CA . ALA A 1 70 ? 0.423 -1.358 -5.340 1.00 91.81 70 ALA A CA 1
ATOM 514 C C . ALA A 1 70 ? 1.438 -1.501 -4.182 1.00 91.81 70 ALA A C 1
ATOM 516 O O . ALA A 1 70 ? 2.651 -1.449 -4.400 1.00 91.81 70 ALA A O 1
ATOM 517 N N . LEU A 1 71 ? 0.964 -1.760 -2.954 1.00 92.25 71 LEU A N 1
ATOM 518 C CA . LEU A 1 71 ? 1.830 -2.000 -1.795 1.00 92.25 71 LEU A CA 1
ATOM 519 C C . LEU A 1 71 ? 2.585 -3.339 -1.888 1.00 92.25 71 LEU A C 1
ATOM 521 O O . LEU A 1 71 ? 3.753 -3.403 -1.503 1.00 92.25 71 LEU A O 1
ATOM 525 N N . HIS A 1 72 ? 1.960 -4.389 -2.430 1.00 91.06 72 HIS A N 1
ATOM 526 C CA . HIS A 1 72 ? 2.624 -5.671 -2.692 1.00 91.06 72 HIS A CA 1
ATOM 527 C C . HIS A 1 72 ? 3.745 -5.521 -3.724 1.00 91.06 72 HIS A C 1
ATOM 529 O O . HIS A 1 72 ? 4.857 -5.995 -3.488 1.00 91.06 72 HIS A O 1
ATOM 535 N N . VAL A 1 73 ? 3.482 -4.805 -4.823 1.00 91.06 73 VAL A N 1
ATOM 536 C CA . VAL A 1 73 ? 4.488 -4.519 -5.859 1.00 91.06 73 VAL A CA 1
ATOM 537 C C . VAL A 1 73 ? 5.657 -3.731 -5.265 1.00 91.06 73 VAL A C 1
ATOM 539 O O . VAL A 1 73 ? 6.817 -4.093 -5.470 1.00 91.06 73 VAL A O 1
ATOM 542 N N . ALA A 1 74 ? 5.375 -2.703 -4.458 1.00 91.75 74 ALA A N 1
ATOM 543 C CA . ALA A 1 74 ? 6.411 -1.921 -3.786 1.00 91.75 74 ALA A CA 1
ATOM 544 C C . ALA A 1 74 ? 7.258 -2.775 -2.820 1.00 91.75 74 ALA A C 1
ATOM 546 O O . ALA A 1 74 ? 8.481 -2.620 -2.760 1.00 91.75 74 ALA A O 1
ATOM 547 N N . ALA A 1 75 ? 6.628 -3.693 -2.080 1.00 91.06 75 ALA A N 1
ATOM 548 C CA . ALA A 1 75 ? 7.314 -4.615 -1.178 1.00 91.06 75 ALA A CA 1
ATOM 549 C C . ALA A 1 75 ? 8.221 -5.597 -1.937 1.00 91.06 75 ALA A C 1
ATOM 551 O O . ALA A 1 75 ? 9.388 -5.740 -1.571 1.00 91.06 75 ALA A O 1
ATOM 552 N N . LEU A 1 76 ? 7.719 -6.202 -3.020 1.00 88.56 76 LEU A N 1
ATOM 553 C CA . LEU A 1 76 ? 8.465 -7.131 -3.876 1.00 88.56 76 LEU A CA 1
ATOM 554 C C . LEU A 1 76 ? 9.685 -6.456 -4.521 1.00 88.56 76 LEU A C 1
ATOM 556 O O . LEU A 1 76 ? 10.764 -7.038 -4.597 1.00 88.56 76 LEU A O 1
ATOM 560 N N . ARG A 1 77 ? 9.521 -5.203 -4.957 1.00 88.56 77 ARG A N 1
ATOM 561 C CA . ARG A 1 77 ? 10.566 -4.392 -5.601 1.00 88.56 77 ARG A CA 1
ATOM 562 C C . ARG A 1 77 ? 11.539 -3.735 -4.624 1.00 88.56 77 ARG A C 1
ATOM 564 O O . ARG A 1 77 ? 12.432 -3.015 -5.064 1.00 88.56 77 ARG A O 1
ATOM 571 N N . MET A 1 78 ? 11.377 -3.954 -3.317 1.00 89.06 78 MET A N 1
ATOM 572 C CA . MET A 1 78 ? 12.188 -3.317 -2.270 1.00 89.06 78 MET A CA 1
ATOM 573 C C . MET A 1 78 ? 12.124 -1.776 -2.315 1.00 89.06 78 MET A C 1
ATOM 575 O O . MET A 1 78 ? 13.046 -1.072 -1.898 1.00 89.06 78 MET A O 1
ATOM 579 N N . ALA A 1 79 ? 11.017 -1.239 -2.826 1.00 89.56 79 ALA A N 1
ATOM 580 C CA . ALA A 1 79 ? 10.815 0.170 -3.119 1.00 89.56 79 ALA A CA 1
ATOM 581 C C . ALA A 1 79 ? 10.405 0.938 -1.850 1.00 89.56 79 ALA A C 1
ATOM 583 O O . ALA A 1 79 ? 9.238 1.264 -1.638 1.00 89.56 79 ALA A O 1
ATOM 584 N N . ILE A 1 80 ? 11.373 1.226 -0.973 1.00 90.00 80 ILE A N 1
ATOM 585 C CA . ILE A 1 80 ? 11.123 1.863 0.337 1.00 90.00 80 ILE A CA 1
ATOM 586 C C . ILE A 1 80 ? 10.404 3.214 0.191 1.00 90.00 80 ILE A C 1
ATOM 588 O O . ILE A 1 80 ? 9.570 3.558 1.030 1.00 90.00 80 ILE A O 1
ATOM 592 N N . GLY A 1 81 ? 10.734 3.986 -0.849 1.00 91.25 81 GLY A N 1
ATOM 593 C CA . GLY A 1 81 ? 10.111 5.282 -1.120 1.00 91.25 81 GLY A CA 1
ATOM 594 C C . GLY A 1 81 ? 8.617 5.129 -1.382 1.00 91.25 81 GLY A C 1
ATOM 595 O O . GLY A 1 81 ? 7.815 5.750 -0.685 1.00 91.25 81 GLY A O 1
ATOM 596 N N . ALA A 1 82 ? 8.266 4.235 -2.308 1.00 92.00 82 ALA A N 1
ATOM 597 C CA . ALA A 1 82 ? 6.888 3.895 -2.638 1.00 92.00 82 ALA A CA 1
ATOM 598 C C . ALA A 1 82 ? 6.124 3.308 -1.443 1.00 92.00 82 ALA A C 1
ATOM 600 O O . ALA A 1 82 ? 5.019 3.763 -1.155 1.00 92.00 82 ALA A O 1
ATOM 601 N N . VAL A 1 83 ? 6.724 2.369 -0.698 1.00 92.38 83 VAL A N 1
ATOM 602 C CA . VAL A 1 83 ? 6.113 1.780 0.510 1.00 92.38 83 VAL A CA 1
ATOM 603 C C . VAL A 1 83 ? 5.765 2.867 1.521 1.00 92.38 83 VAL A C 1
ATOM 605 O O . VAL A 1 83 ? 4.639 2.914 2.001 1.00 92.38 83 VAL A O 1
ATOM 608 N N . LYS A 1 84 ? 6.698 3.778 1.825 1.00 91.25 84 LYS A N 1
ATOM 609 C CA . LYS A 1 84 ? 6.445 4.865 2.781 1.00 91.25 84 LYS A CA 1
ATOM 610 C C . LYS A 1 84 ? 5.337 5.800 2.308 1.00 91.25 84 LYS A C 1
ATOM 612 O O . LYS A 1 84 ? 4.509 6.191 3.121 1.00 91.25 84 LYS A O 1
ATOM 617 N N . THR A 1 85 ? 5.315 6.161 1.024 1.00 92.12 85 THR A N 1
ATOM 618 C CA . THR A 1 85 ? 4.270 7.046 0.494 1.00 92.12 85 THR A CA 1
ATOM 619 C C . THR A 1 85 ? 2.900 6.392 0.445 1.00 92.12 85 THR A C 1
ATOM 621 O O . THR A 1 85 ? 1.925 7.060 0.758 1.00 92.12 85 THR A O 1
ATOM 624 N N . LEU A 1 86 ? 2.823 5.106 0.098 1.00 90.50 86 LEU A N 1
ATOM 625 C CA . LEU A 1 86 ? 1.566 4.358 0.094 1.00 90.50 86 LEU A CA 1
ATOM 626 C C . LEU A 1 86 ? 1.052 4.162 1.524 1.00 90.50 86 LEU A C 1
ATOM 628 O O . LEU A 1 86 ? -0.099 4.460 1.807 1.00 90.50 86 LEU A O 1
ATOM 632 N N . CYS A 1 87 ? 1.919 3.751 2.454 1.00 90.06 87 CYS A N 1
ATOM 633 C CA . CYS A 1 87 ? 1.569 3.587 3.867 1.00 90.06 87 CYS A CA 1
ATOM 634 C C . CYS A 1 87 ? 1.111 4.891 4.541 1.00 90.06 87 CYS A C 1
ATOM 636 O O . CYS A 1 87 ? 0.317 4.840 5.480 1.00 90.06 87 CYS A O 1
ATOM 638 N N . ALA A 1 88 ? 1.605 6.044 4.079 1.00 88.38 88 ALA A N 1
ATOM 639 C CA . ALA A 1 88 ? 1.208 7.349 4.600 1.00 88.38 88 ALA A CA 1
ATOM 640 C C . ALA A 1 88 ? -0.236 7.735 4.233 1.00 88.38 88 ALA A C 1
ATOM 642 O O . ALA A 1 88 ? -0.815 8.587 4.904 1.00 88.38 88 ALA A O 1
ATOM 643 N N . ASP A 1 89 ? -0.817 7.130 3.195 1.00 87.56 89 ASP A N 1
ATOM 644 C CA . ASP A 1 89 ? -2.211 7.359 2.825 1.00 87.56 89 ASP A CA 1
ATOM 645 C C . ASP A 1 89 ? -3.133 6.419 3.616 1.00 87.56 89 ASP A C 1
ATOM 647 O O . ASP A 1 89 ? -2.956 5.197 3.641 1.00 87.56 89 ASP A O 1
ATOM 651 N N . ALA A 1 90 ? -4.139 6.993 4.276 1.00 82.88 90 ALA A N 1
ATOM 652 C CA . ALA A 1 90 ? -5.091 6.247 5.093 1.00 82.88 90 ALA A CA 1
ATOM 653 C C . ALA A 1 90 ? -5.972 5.292 4.269 1.00 82.88 90 ALA A C 1
ATOM 655 O O . ALA A 1 90 ? -6.457 4.304 4.816 1.00 82.88 90 ALA A O 1
ATOM 656 N N . ARG A 1 91 ? -6.157 5.557 2.967 1.00 85.56 91 ARG A N 1
ATOM 657 C CA . ARG A 1 91 ? -6.978 4.729 2.067 1.00 85.56 91 ARG A CA 1
ATOM 658 C C . ARG A 1 91 ? -6.306 3.413 1.686 1.00 85.56 91 ARG A C 1
ATOM 660 O O . ARG A 1 91 ? -6.995 2.459 1.336 1.00 85.56 91 ARG A O 1
ATOM 667 N N . VAL A 1 92 ? -4.975 3.350 1.751 1.00 88.94 92 VAL A N 1
ATOM 668 C CA . VAL A 1 92 ? -4.219 2.127 1.460 1.00 88.94 92 VAL A CA 1
ATOM 669 C C . VAL A 1 92 ? -4.374 1.161 2.625 1.00 88.94 92 VAL A C 1
ATOM 671 O O . VAL A 1 92 ? -3.991 1.483 3.750 1.00 88.94 92 VAL A O 1
ATOM 674 N N . ASP A 1 93 ? -4.881 -0.037 2.368 1.00 88.75 93 ASP A N 1
ATOM 675 C CA . ASP A 1 93 ? -4.941 -1.103 3.356 1.00 88.75 93 ASP A CA 1
ATOM 676 C C . ASP A 1 93 ? -3.591 -1.829 3.447 1.00 88.75 93 ASP A C 1
ATOM 678 O O . ASP A 1 93 ? -3.143 -2.540 2.547 1.00 88.75 93 ASP A O 1
ATOM 682 N N . VAL A 1 94 ? -2.933 -1.648 4.591 1.00 88.81 94 VAL A N 1
ATOM 683 C CA . VAL A 1 94 ? -1.630 -2.249 4.907 1.00 88.81 94 VAL A CA 1
ATOM 684 C C . VAL A 1 94 ? -1.751 -3.755 5.184 1.00 88.81 94 VAL A C 1
ATOM 686 O O . VAL A 1 94 ? -0.762 -4.483 5.083 1.00 88.81 94 VAL A O 1
ATOM 689 N N . ASN A 1 95 ? -2.949 -4.234 5.538 1.00 88.31 95 ASN A N 1
ATOM 690 C CA . ASN A 1 95 ? -3.223 -5.649 5.786 1.00 88.31 95 ASN A CA 1
ATOM 691 C C . ASN 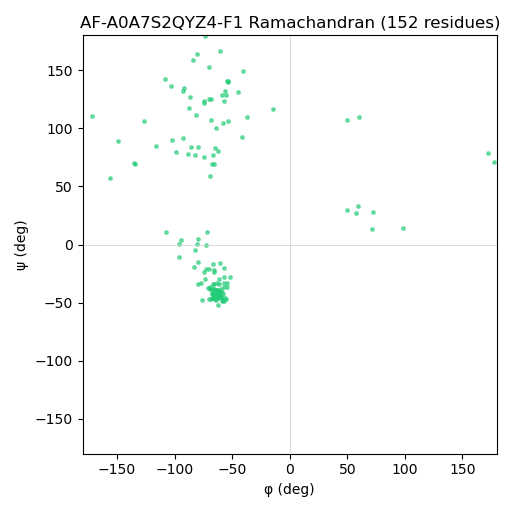A 1 95 ? -3.814 -6.367 4.569 1.00 88.31 95 ASN A C 1
ATOM 693 O O . ASN A 1 95 ? -4.066 -7.570 4.671 1.00 88.31 95 ASN A O 1
ATOM 697 N N . ALA A 1 96 ? -4.003 -5.665 3.448 1.00 90.00 96 ALA A N 1
ATOM 698 C CA . ALA A 1 96 ? -4.548 -6.252 2.238 1.00 90.00 96 ALA A CA 1
ATOM 699 C C . ALA A 1 96 ? -3.750 -7.494 1.837 1.00 90.00 96 ALA A C 1
ATOM 701 O O . ALA A 1 96 ? -2.516 -7.529 1.910 1.00 90.00 96 ALA A O 1
ATOM 702 N N . THR A 1 97 ? -4.476 -8.513 1.396 1.00 90.44 97 THR A N 1
ATOM 703 C CA . THR A 1 97 ? -3.904 -9.752 0.886 1.00 90.44 97 THR A CA 1
ATOM 704 C C . THR A 1 97 ? -3.977 -9.767 -0.628 1.00 90.44 97 THR A C 1
ATOM 706 O O . THR A 1 97 ? -4.998 -9.423 -1.216 1.00 90.44 97 THR A O 1
ATOM 709 N N . SER A 1 98 ? -2.895 -10.199 -1.260 1.00 87.56 98 SER A N 1
ATOM 710 C CA . SER A 1 98 ? -2.881 -10.569 -2.671 1.00 87.56 98 SER A CA 1
ATOM 711 C C . SER A 1 98 ? -3.857 -11.726 -2.947 1.00 87.56 98 SER A C 1
ATOM 713 O O . SER A 1 98 ? -4.271 -12.421 -2.019 1.00 87.56 98 SER A O 1
ATOM 715 N N . ALA A 1 99 ? -4.165 -11.995 -4.219 1.00 87.19 99 ALA A N 1
ATOM 716 C CA . ALA A 1 99 ? -4.933 -13.166 -4.653 1.00 87.19 99 ALA A CA 1
ATOM 717 C C . ALA A 1 99 ? -4.373 -14.502 -4.118 1.00 87.19 99 ALA A C 1
ATOM 719 O O . ALA A 1 99 ? -5.128 -15.433 -3.864 1.00 87.19 99 ALA A O 1
ATOM 720 N N . ARG A 1 100 ? -3.060 -14.576 -3.855 1.00 82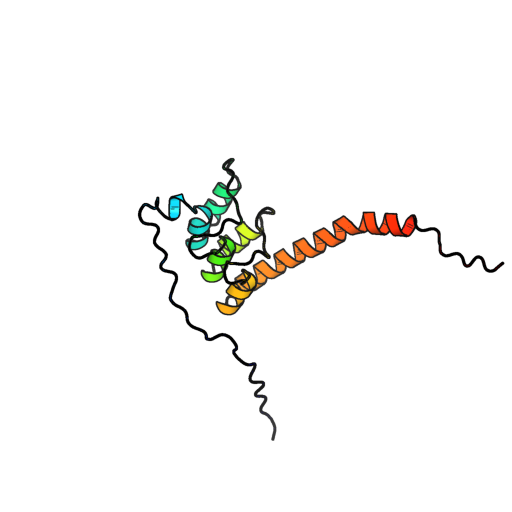.56 100 ARG A N 1
ATOM 721 C CA . ARG A 1 100 ? -2.399 -15.732 -3.213 1.00 82.56 100 ARG A CA 1
ATOM 722 C C . ARG A 1 100 ? -2.552 -15.782 -1.682 1.00 82.56 100 ARG A C 1
ATOM 724 O O . ARG A 1 100 ? -1.902 -16.582 -1.017 1.00 82.56 100 ARG A O 1
ATOM 731 N N . GLY A 1 101 ? -3.325 -14.877 -1.083 1.00 87.56 101 GLY A N 1
ATOM 732 C CA . GLY A 1 101 ? -3.487 -14.762 0.372 1.00 87.56 101 GLY A CA 1
ATOM 733 C C . GLY A 1 101 ? -2.252 -14.219 1.104 1.00 87.56 101 GLY A C 1
ATOM 734 O O . GLY A 1 101 ? -2.136 -14.331 2.326 1.00 87.56 101 GLY A O 1
ATOM 735 N N . TRP A 1 102 ? -1.281 -13.656 0.382 1.00 88.94 102 TRP A N 1
ATOM 736 C CA . TRP A 1 102 ? -0.070 -13.088 0.975 1.00 88.94 102 TRP A CA 1
ATOM 737 C C . TRP A 1 102 ? -0.256 -11.610 1.266 1.00 88.94 102 TRP A C 1
ATOM 739 O O . TRP A 1 102 ? -0.737 -10.882 0.409 1.00 88.94 102 TRP A O 1
ATOM 749 N N . SER A 1 103 ? 0.163 -11.166 2.450 1.00 91.50 103 SER A N 1
ATOM 750 C CA . SER A 1 103 ? 0.219 -9.745 2.787 1.00 91.50 103 SER A CA 1
ATOM 751 C C . SER A 1 103 ? 1.515 -9.102 2.296 1.00 91.50 103 SER A C 1
ATOM 753 O O . SER A 1 103 ? 2.547 -9.769 2.149 1.00 91.50 103 SER A O 1
ATOM 755 N N . ALA A 1 104 ? 1.505 -7.778 2.137 1.00 89.50 104 ALA A N 1
ATOM 756 C CA . ALA A 1 104 ? 2.693 -7.011 1.759 1.00 89.50 104 ALA A CA 1
ATOM 757 C C . ALA A 1 104 ? 3.862 -7.218 2.736 1.00 89.50 104 ALA A C 1
ATOM 759 O O . ALA A 1 104 ? 5.022 -7.259 2.325 1.00 89.50 104 ALA A O 1
ATOM 760 N N . LEU A 1 105 ? 3.567 -7.424 4.026 1.00 90.31 105 LEU A N 1
ATOM 761 C CA . LEU A 1 105 ? 4.582 -7.745 5.028 1.00 90.31 105 LEU A CA 1
ATOM 762 C C . LEU A 1 105 ? 5.229 -9.114 4.779 1.00 90.31 105 LEU A C 1
ATOM 764 O O . LEU A 1 105 ? 6.452 -9.220 4.852 1.00 90.31 105 LEU A O 1
ATOM 768 N N . ARG A 1 106 ? 4.433 -10.150 4.474 1.00 89.56 106 ARG A N 1
ATOM 769 C CA . ARG A 1 106 ? 4.954 -11.494 4.167 1.00 89.56 106 ARG A CA 1
ATOM 770 C C . ARG A 1 106 ? 5.862 -11.450 2.939 1.00 89.56 106 ARG A C 1
ATOM 772 O O . ARG A 1 106 ? 6.959 -12.000 2.981 1.00 89.56 106 ARG A O 1
ATOM 779 N N . LEU A 1 107 ? 5.447 -10.725 1.900 1.00 87.56 107 LEU A N 1
ATOM 780 C CA . LEU A 1 107 ? 6.260 -10.503 0.704 1.00 87.56 107 LEU A CA 1
ATOM 781 C C . LEU A 1 107 ? 7.573 -9.776 1.024 1.00 87.56 107 LEU A C 1
ATOM 783 O O . LEU A 1 107 ? 8.632 -10.232 0.612 1.00 87.56 107 LEU A O 1
ATOM 787 N N . ALA A 1 108 ? 7.543 -8.716 1.837 1.00 88.50 108 ALA A N 1
ATOM 788 C CA . ALA A 1 108 ? 8.761 -8.005 2.237 1.00 88.50 108 ALA A CA 1
ATOM 789 C C . ALA A 1 108 ? 9.753 -8.887 3.024 1.00 88.50 108 ALA A C 1
ATOM 791 O O . ALA A 1 108 ? 10.968 -8.701 2.904 1.00 88.50 108 ALA A O 1
ATOM 792 N N . ILE A 1 109 ? 9.253 -9.833 3.829 1.00 88.38 109 ILE A N 1
ATOM 793 C CA . ILE A 1 109 ? 10.080 -10.809 4.557 1.00 88.38 109 ILE A CA 1
ATOM 794 C C . ILE A 1 109 ? 10.703 -11.810 3.581 1.00 88.38 109 ILE A C 1
ATOM 796 O O . ILE A 1 109 ? 11.911 -12.032 3.643 1.00 88.38 109 ILE A O 1
ATOM 800 N N . HIS A 1 110 ? 9.905 -12.358 2.660 1.00 84.50 110 HIS A N 1
ATOM 801 C CA . HIS A 1 110 ? 10.376 -13.302 1.646 1.00 84.50 110 HIS A CA 1
ATOM 802 C C . HIS A 1 110 ? 11.445 -12.674 0.737 1.00 84.50 110 HIS A C 1
ATOM 804 O O . HIS A 1 110 ? 12.505 -13.253 0.522 1.00 84.50 110 HIS A O 1
ATOM 810 N N . SER A 1 111 ? 11.251 -11.418 0.326 1.00 80.81 111 SER A N 1
ATOM 811 C CA . SER A 1 111 ? 12.239 -10.623 -0.419 1.00 80.81 111 SER A CA 1
ATOM 812 C C . SER A 1 111 ? 13.438 -10.160 0.431 1.00 80.81 111 SER A C 1
ATOM 814 O O . SER A 1 111 ? 14.188 -9.280 0.012 1.00 80.81 111 SER A O 1
ATOM 816 N N . ARG A 1 112 ? 13.607 -10.674 1.662 1.00 83.50 112 ARG A N 1
ATOM 817 C CA . ARG A 1 112 ? 14.674 -10.340 2.634 1.00 83.50 112 ARG A CA 1
ATOM 818 C C . ARG A 1 112 ? 14.863 -8.835 2.859 1.00 83.50 112 ARG A C 1
ATOM 820 O O . ARG A 1 112 ? 15.945 -8.355 3.200 1.00 83.50 112 ARG A O 1
ATOM 827 N N . THR A 1 113 ? 13.790 -8.060 2.718 1.00 80.25 113 THR A N 1
ATOM 828 C CA . THR A 1 113 ? 13.844 -6.598 2.741 1.00 80.25 113 THR A CA 1
ATOM 829 C C . THR A 1 113 ? 13.447 -6.066 4.107 1.00 80.25 113 THR A C 1
ATOM 831 O O . THR A 1 113 ? 12.334 -5.581 4.334 1.00 80.25 113 THR A O 1
ATOM 834 N N . ARG A 1 114 ? 14.400 -6.108 5.044 1.00 86.31 114 ARG A N 1
ATOM 835 C CA . ARG A 1 114 ? 14.192 -5.669 6.435 1.00 86.31 114 ARG A CA 1
ATOM 836 C C . ARG A 1 114 ? 13.665 -4.234 6.539 1.00 86.31 114 ARG A C 1
ATOM 838 O O . ARG A 1 114 ? 12.858 -3.952 7.419 1.00 86.31 114 ARG A O 1
ATOM 845 N N . ALA A 1 115 ? 14.104 -3.333 5.660 1.00 86.75 115 ALA A N 1
ATOM 846 C CA . ALA A 1 115 ? 13.678 -1.934 5.675 1.00 86.75 115 ALA A CA 1
ATOM 847 C C . ALA A 1 115 ? 12.191 -1.762 5.311 1.00 86.75 115 ALA A C 1
ATOM 849 O O . ALA A 1 115 ? 11.467 -1.077 6.034 1.00 86.75 115 ALA A O 1
ATOM 850 N N . CYS A 1 116 ? 11.720 -2.423 4.248 1.00 85.69 116 CYS A N 1
ATOM 851 C CA . CYS A 1 116 ? 10.308 -2.405 3.854 1.00 85.69 116 CYS A CA 1
ATOM 852 C C . CYS A 1 116 ? 9.433 -3.096 4.903 1.00 85.69 116 CYS A C 1
ATOM 854 O O . CYS A 1 116 ? 8.433 -2.523 5.328 1.00 85.69 116 CYS A O 1
ATOM 856 N N . ALA A 1 117 ? 9.849 -4.271 5.390 1.00 88.50 117 ALA A N 1
ATOM 857 C CA . ALA A 1 117 ? 9.120 -4.991 6.433 1.00 88.50 117 ALA A CA 1
ATOM 858 C C . ALA A 1 117 ? 8.963 -4.142 7.706 1.00 88.50 117 ALA A C 1
ATOM 860 O O . ALA A 1 117 ? 7.875 -4.057 8.273 1.00 88.50 117 ALA A O 1
ATOM 861 N N . ARG A 1 118 ? 10.029 -3.439 8.119 1.00 89.88 118 ARG A N 1
ATOM 862 C CA . ARG A 1 118 ? 9.980 -2.499 9.248 1.00 89.88 118 ARG A CA 1
ATOM 863 C C . ARG A 1 118 ? 9.020 -1.342 9.003 1.00 89.88 118 ARG A C 1
ATOM 865 O O . ARG A 1 118 ? 8.248 -1.025 9.900 1.00 89.88 118 ARG A O 1
ATOM 872 N N . ALA A 1 119 ? 9.057 -0.719 7.827 1.00 89.12 119 ALA A N 1
ATOM 873 C CA . ALA A 1 119 ? 8.169 0.398 7.508 1.00 89.12 119 ALA A CA 1
ATOM 874 C C . ALA A 1 119 ? 6.689 -0.018 7.563 1.00 89.12 119 ALA A C 1
ATOM 876 O O . ALA A 1 119 ? 5.884 0.663 8.193 1.00 89.12 119 ALA A O 1
ATOM 877 N N . ILE A 1 120 ? 6.358 -1.170 6.973 1.00 89.69 120 ILE A N 1
ATOM 878 C CA . ILE A 1 120 ? 5.004 -1.738 6.981 1.00 89.69 120 ILE A CA 1
ATOM 879 C C . ILE A 1 120 ? 4.559 -2.067 8.414 1.00 89.69 120 ILE A C 1
ATOM 881 O O . ILE A 1 120 ? 3.451 -1.718 8.814 1.00 89.69 120 ILE A O 1
ATOM 885 N N . TRP A 1 121 ? 5.427 -2.699 9.211 1.00 89.19 121 TRP A N 1
ATOM 886 C CA . TRP A 1 121 ? 5.111 -3.060 10.596 1.00 89.19 121 TRP A CA 1
ATOM 887 C C . TRP A 1 121 ? 4.854 -1.836 11.483 1.00 89.19 121 TRP A C 1
ATOM 889 O O . TRP A 1 121 ? 3.881 -1.821 12.234 1.00 89.19 121 TRP A O 1
ATOM 899 N N . ILE A 1 122 ? 5.688 -0.795 11.367 1.00 90.75 122 ILE A N 1
ATOM 900 C CA . ILE A 1 122 ? 5.523 0.452 12.128 1.00 90.75 122 ILE A CA 1
ATOM 901 C C . ILE A 1 1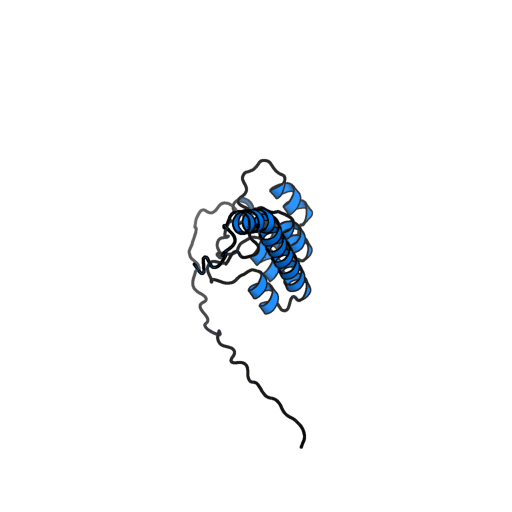22 ? 4.175 1.098 11.807 1.00 90.75 122 ILE A C 1
ATOM 903 O O . ILE A 1 122 ? 3.464 1.502 12.727 1.00 90.75 122 ILE A O 1
ATOM 907 N N . GLU A 1 123 ? 3.805 1.174 10.527 1.00 88.69 123 GLU A N 1
ATOM 908 C CA . GLU A 1 123 ? 2.536 1.787 10.135 1.00 88.69 123 GLU A CA 1
ATOM 909 C C . GLU A 1 123 ? 1.333 0.962 10.605 1.00 88.69 123 GLU A C 1
ATOM 911 O O . GLU A 1 123 ? 0.375 1.507 11.152 1.00 88.69 123 GLU A O 1
ATOM 916 N N . ARG A 1 124 ? 1.399 -0.368 10.480 1.00 88.81 124 ARG A N 1
ATOM 917 C CA . ARG A 1 124 ? 0.356 -1.266 10.993 1.00 88.81 124 ARG A CA 1
ATOM 918 C C . ARG A 1 124 ? 0.119 -1.057 12.489 1.00 88.81 124 ARG A C 1
ATOM 920 O O . ARG A 1 124 ? -1.024 -0.954 12.929 1.00 88.81 124 ARG A O 1
ATOM 927 N N . GLU A 1 125 ? 1.195 -0.968 13.264 1.00 90.19 125 GLU A N 1
ATOM 928 C CA . GLU A 1 125 ? 1.129 -0.754 14.708 1.00 90.19 125 GLU A CA 1
ATOM 929 C C . GLU A 1 125 ? 0.604 0.643 15.062 1.00 90.19 125 GLU A C 1
ATOM 931 O O . GLU A 1 125 ? -0.197 0.789 15.986 1.00 90.19 125 GLU A O 1
ATOM 936 N N . ARG A 1 126 ? 0.993 1.666 14.293 1.00 88.25 126 ARG A N 1
ATOM 937 C CA . ARG A 1 126 ? 0.469 3.030 14.429 1.00 88.25 126 ARG A CA 1
ATOM 938 C C . ARG A 1 126 ? -1.051 3.054 14.255 1.00 88.25 126 ARG A C 1
ATOM 940 O O . ARG A 1 126 ? -1.745 3.613 15.103 1.00 88.25 126 ARG A O 1
ATOM 947 N N . ARG A 1 127 ? -1.573 2.400 13.212 1.00 86.19 127 ARG A N 1
ATOM 948 C CA . ARG A 1 127 ? -3.020 2.306 12.951 1.00 86.19 127 ARG A CA 1
ATOM 949 C C . ARG A 1 127 ? -3.748 1.504 14.027 1.00 86.19 127 ARG A C 1
ATOM 951 O O . ARG A 1 127 ? -4.784 1.945 14.513 1.00 86.19 127 ARG A O 1
ATOM 958 N N . ARG A 1 128 ? -3.180 0.377 14.473 1.00 88.00 128 ARG A N 1
ATOM 959 C CA . ARG A 1 128 ? -3.742 -0.427 15.571 1.00 88.00 128 ARG A CA 1
ATOM 960 C C . ARG A 1 128 ? -3.874 0.390 16.857 1.00 88.00 128 ARG A C 1
ATOM 962 O O . ARG A 1 128 ? -4.944 0.406 17.458 1.00 88.00 128 ARG A O 1
ATOM 969 N N . LYS A 1 129 ? -2.821 1.108 17.262 1.00 87.44 129 LYS A N 1
ATOM 970 C CA . LYS A 1 129 ? -2.869 1.985 18.444 1.00 87.44 129 LYS A CA 1
ATOM 971 C C . LYS A 1 129 ? -3.931 3.074 18.302 1.00 87.44 129 LYS A C 1
ATOM 973 O O . LYS A 1 129 ? -4.727 3.234 19.219 1.00 87.44 129 LYS A O 1
ATOM 978 N N . ALA A 1 130 ? -4.006 3.729 17.141 1.00 85.31 130 ALA A N 1
ATOM 979 C CA . ALA A 1 130 ? -5.012 4.756 16.877 1.00 85.31 130 ALA A CA 1
ATOM 980 C C . ALA A 1 130 ? -6.452 4.220 16.994 1.00 85.31 130 ALA A C 1
ATOM 982 O O . ALA A 1 130 ? -7.310 4.904 17.541 1.00 85.31 130 ALA A O 1
ATOM 983 N N . THR A 1 131 ? -6.723 2.986 16.546 1.00 85.19 131 THR A N 1
ATOM 984 C CA . THR A 1 131 ? -8.060 2.376 16.703 1.00 85.19 131 THR A CA 1
ATOM 985 C C . THR A 1 131 ? -8.422 2.109 18.163 1.00 85.19 131 THR A C 1
ATOM 987 O O . THR A 1 131 ? -9.540 2.409 18.577 1.00 85.19 131 THR A O 1
ATOM 990 N N . VAL A 1 132 ? -7.476 1.603 18.965 1.00 86.69 132 VAL A N 1
ATOM 991 C CA . VAL A 1 132 ? -7.705 1.363 20.398 1.00 86.69 132 VAL A CA 1
ATOM 992 C C . VAL A 1 132 ? -7.948 2.683 21.121 1.00 86.69 132 VAL A C 1
ATOM 994 O O . VAL A 1 132 ? -8.924 2.796 21.855 1.00 86.69 132 VAL A O 1
ATOM 997 N N . GLU A 1 133 ? -7.119 3.692 20.862 1.00 86.12 133 GLU A N 1
ATOM 998 C CA . GLU A 1 133 ? -7.241 5.023 21.461 1.00 86.12 133 GLU A CA 1
ATOM 999 C C . GLU A 1 133 ? -8.556 5.716 21.075 1.00 86.12 133 GLU A C 1
ATOM 1001 O O . GLU A 1 133 ? -9.218 6.294 21.932 1.00 86.12 133 GLU A O 1
ATOM 1006 N N . ALA A 1 134 ? -9.003 5.570 19.824 1.00 86.56 134 ALA A N 1
ATOM 1007 C CA . ALA A 1 134 ? -10.303 6.072 19.382 1.00 86.56 134 ALA A CA 1
ATOM 1008 C C . ALA A 1 134 ? -11.488 5.355 20.059 1.00 86.56 134 ALA A C 1
ATOM 1010 O O . ALA A 1 134 ? -12.511 5.981 20.327 1.00 86.56 134 ALA A O 1
ATOM 1011 N N . SER A 1 135 ? -11.364 4.055 20.355 1.00 84.25 135 SER A N 1
ATOM 1012 C CA . SER A 1 135 ? -12.412 3.266 21.029 1.00 84.25 135 SER A CA 1
ATOM 1013 C C . SER A 1 135 ? -12.412 3.389 22.561 1.00 84.25 135 SER A C 1
ATOM 1015 O O . SER A 1 135 ? -13.428 3.121 23.203 1.00 84.25 135 SER A O 1
ATOM 1017 N N . ALA A 1 136 ? -11.295 3.822 23.153 1.00 87.44 136 ALA A N 1
ATOM 1018 C CA . ALA A 1 136 ? -11.110 3.950 24.595 1.00 87.44 136 ALA A CA 1
ATOM 1019 C C . ALA A 1 136 ? -12.173 4.817 25.304 1.00 87.44 136 ALA A C 1
ATOM 1021 O O . ALA A 1 136 ? -12.702 4.350 26.311 1.00 87.44 136 ALA A O 1
ATOM 1022 N N . PRO A 1 137 ? -12.548 6.024 24.828 1.00 86.31 137 PRO A N 1
ATOM 1023 C CA . PRO A 1 137 ? -13.554 6.840 25.512 1.00 86.31 137 PRO A CA 1
ATOM 1024 C C . PRO A 1 137 ? -14.944 6.196 25.506 1.00 86.31 137 PRO A C 1
ATOM 1026 O O . PRO A 1 137 ? -15.621 6.235 26.525 1.00 86.31 137 PRO A O 1
ATOM 1029 N N . ALA A 1 138 ? -15.343 5.544 24.409 1.00 86.69 138 ALA A N 1
ATOM 1030 C CA . ALA A 1 138 ? -16.628 4.846 2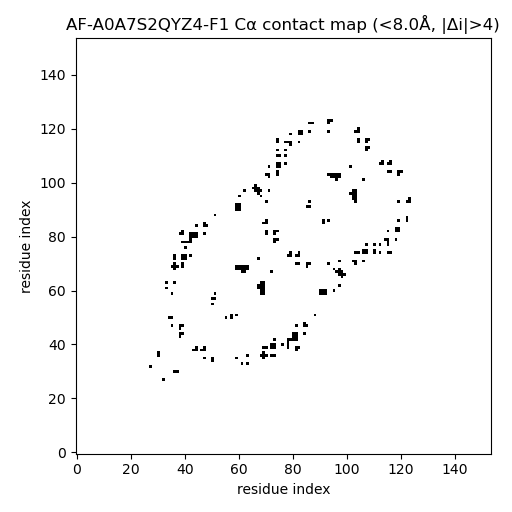4.325 1.00 86.69 138 ALA A CA 1
ATOM 1031 C C . ALA A 1 138 ? -16.686 3.636 25.274 1.00 86.69 138 ALA A C 1
ATOM 1033 O O . ALA A 1 138 ? -17.707 3.391 25.914 1.00 86.69 138 ALA A O 1
ATOM 1034 N N . LEU A 1 139 ? -15.577 2.897 25.407 1.00 83.88 139 LEU A N 1
ATOM 1035 C CA . LEU A 1 139 ? -15.459 1.814 26.387 1.00 83.88 139 LEU A CA 1
ATOM 1036 C C . LEU A 1 139 ? -15.463 2.347 27.827 1.00 83.88 139 LEU A C 1
ATOM 1038 O O . LEU A 1 139 ? -16.142 1.780 28.677 1.00 83.88 139 LEU A O 1
ATOM 1042 N N . MET A 1 140 ? -14.755 3.446 28.099 1.00 85.81 140 MET A N 1
ATOM 1043 C CA . MET A 1 140 ? -14.740 4.086 29.420 1.00 85.81 140 MET A CA 1
ATOM 1044 C C . MET A 1 140 ? -16.118 4.635 29.807 1.00 85.81 140 MET A C 1
ATOM 1046 O O . MET A 1 140 ? -16.534 4.476 30.952 1.00 85.81 140 MET A O 1
ATOM 1050 N N . GLU A 1 141 ? -16.855 5.218 28.858 1.00 90.06 141 GLU A N 1
ATOM 1051 C CA . GLU A 1 141 ? -18.243 5.644 29.056 1.00 90.06 141 GLU A CA 1
ATOM 1052 C C . GLU A 1 141 ? -19.153 4.447 29.355 1.00 90.06 141 GLU A C 1
ATOM 1054 O O . GLU A 1 141 ? -19.946 4.494 30.294 1.00 90.06 141 GLU A O 1
ATOM 1059 N N . ALA A 1 142 ? -19.011 3.347 28.609 1.00 86.31 142 ALA A N 1
ATOM 1060 C CA . ALA A 1 142 ? -19.784 2.133 28.843 1.00 86.31 142 ALA A CA 1
ATOM 1061 C C . ALA A 1 142 ? -19.518 1.534 30.235 1.00 86.31 142 ALA A C 1
ATOM 1063 O O . ALA A 1 142 ? -20.470 1.148 30.907 1.00 86.31 142 ALA A O 1
ATOM 1064 N N . ILE A 1 143 ? -18.259 1.511 30.689 1.00 84.31 143 ILE A N 1
ATOM 1065 C CA . ILE A 1 143 ? -17.881 1.044 32.033 1.00 84.31 143 ILE A CA 1
ATOM 1066 C C . ILE A 1 143 ? -18.461 1.969 33.109 1.00 84.31 143 ILE A C 1
ATOM 1068 O O . ILE A 1 143 ? -19.052 1.484 34.064 1.00 84.31 143 ILE A O 1
ATOM 1072 N N . SER A 1 144 ? -18.364 3.291 32.936 1.00 86.00 144 SER A N 1
ATOM 1073 C CA . SER A 1 144 ? -18.906 4.267 33.896 1.00 86.00 144 SER A CA 1
ATOM 1074 C C . SER A 1 144 ? -20.434 4.241 34.004 1.00 86.00 144 SER A C 1
ATOM 1076 O O . SER A 1 144 ? -20.989 4.759 34.971 1.00 86.00 144 SER A O 1
ATOM 1078 N N . ARG A 1 145 ? -21.120 3.724 32.983 1.00 86.38 145 ARG A N 1
ATOM 1079 C CA . ARG A 1 145 ? -22.581 3.655 32.908 1.00 86.38 145 ARG A CA 1
ATOM 1080 C C . ARG A 1 145 ? -23.129 2.303 33.365 1.00 86.38 145 ARG A C 1
ATOM 1082 O O . ARG A 1 145 ? -24.340 2.175 33.550 1.00 86.38 145 ARG A O 1
ATOM 1089 N N . MET A 1 146 ? -22.264 1.305 33.549 1.00 78.25 146 MET A N 1
ATOM 1090 C CA . MET A 1 146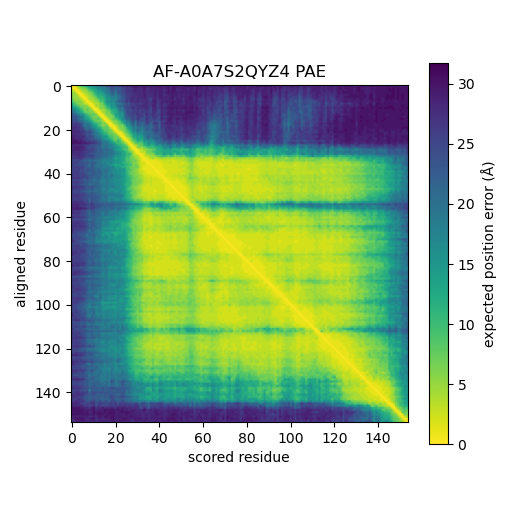 ? -22.639 0.102 34.279 1.00 78.25 146 MET A CA 1
ATOM 1091 C C . MET A 1 146 ? -22.842 0.508 35.742 1.00 78.25 146 MET A C 1
ATOM 1093 O O . MET A 1 146 ? -21.945 1.130 36.308 1.00 78.25 146 MET A O 1
ATOM 1097 N N . PRO A 1 147 ? -24.014 0.228 36.348 1.00 73.38 147 PRO A N 1
ATOM 1098 C CA . PRO A 1 147 ? -24.150 0.404 37.783 1.00 73.38 147 PRO A CA 1
ATOM 1099 C C . PRO A 1 147 ? -23.055 -0.440 38.424 1.00 73.38 147 PRO A C 1
ATOM 1101 O O . PRO A 1 147 ? -22.864 -1.593 38.014 1.00 73.38 147 PRO A O 1
ATOM 1104 N N . ASP A 1 148 ? -22.318 0.144 39.371 1.00 59.59 148 ASP A N 1
ATOM 1105 C CA . ASP A 1 148 ? -21.404 -0.625 40.201 1.00 59.59 148 ASP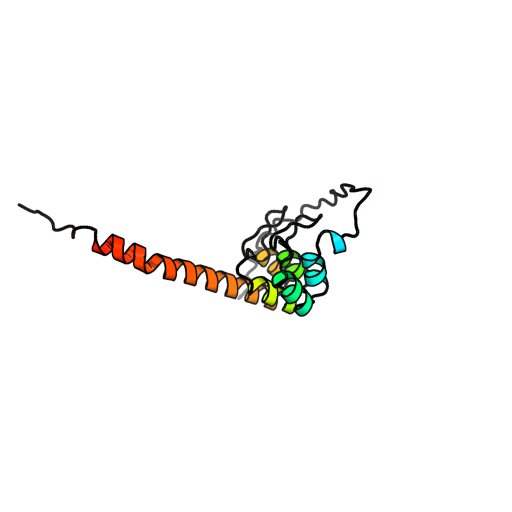 A CA 1
ATOM 1106 C C . ASP A 1 148 ? -22.161 -1.876 40.631 1.00 59.59 148 ASP A C 1
ATOM 1108 O O . ASP A 1 148 ? -23.333 -1.809 41.018 1.00 59.59 148 ASP A O 1
ATOM 1112 N N . PHE A 1 149 ? -21.526 -3.033 40.467 1.00 55.84 149 PHE A N 1
ATOM 1113 C CA . PHE A 1 149 ? -22.036 -4.309 40.947 1.00 55.84 149 PHE A CA 1
ATOM 1114 C C . PHE A 1 149 ? -21.951 -4.266 42.481 1.00 55.84 149 PHE A C 1
ATOM 1116 O O . PHE A 1 149 ? -21.226 -5.037 43.105 1.00 55.84 149 PHE A O 1
ATOM 1123 N N . GLU A 1 150 ? -22.617 -3.286 43.099 1.00 52.19 150 GLU A N 1
ATOM 1124 C CA . GLU A 1 150 ? -22.912 -3.268 44.507 1.00 52.19 150 GLU A CA 1
ATOM 1125 C C . GLU A 1 150 ? -23.699 -4.544 44.737 1.00 52.19 150 GLU A C 1
ATOM 1127 O O . GLU A 1 150 ? -24.853 -4.700 44.330 1.00 52.19 150 GLU A O 1
ATOM 1132 N N . LEU A 1 151 ? -22.986 -5.498 45.333 1.00 55.69 151 LEU A N 1
ATOM 1133 C CA . LEU A 1 151 ? -23.533 -6.576 46.119 1.00 55.69 151 LEU A CA 1
ATOM 1134 C C . LEU A 1 151 ? -24.653 -5.988 46.984 1.00 55.69 151 LEU A C 1
ATOM 1136 O O . LEU A 1 151 ? -24.425 -5.527 48.101 1.00 55.69 151 LEU A O 1
ATOM 1140 N N . ALA A 1 152 ? -25.877 -6.044 46.471 1.00 47.62 152 ALA A N 1
ATOM 1141 C CA . ALA A 1 152 ? -27.085 -6.016 47.265 1.00 47.62 152 ALA A CA 1
ATOM 1142 C C . ALA A 1 152 ? -27.130 -7.329 48.063 1.00 47.62 152 ALA A C 1
ATOM 1144 O O . ALA A 1 152 ? -27.917 -8.230 47.783 1.00 47.62 152 ALA A O 1
ATOM 1145 N N . CYS A 1 153 ? -26.219 -7.471 49.026 1.00 52.66 153 CYS A N 1
ATOM 1146 C CA . CYS A 1 153 ? -26.364 -8.404 50.128 1.00 52.66 153 CYS A CA 1
ATOM 1147 C C . CYS A 1 153 ? -27.309 -7.738 51.130 1.00 52.66 153 CYS A C 1
ATOM 1149 O O . CYS A 1 153 ? -26.867 -7.035 52.038 1.00 52.66 153 CYS A O 1
ATOM 1151 N N . GLY A 1 154 ? -28.609 -7.897 50.879 1.00 53.88 154 GLY A N 1
ATOM 1152 C CA . GLY A 1 154 ? -29.660 -7.748 51.885 1.00 53.88 154 GLY A CA 1
ATOM 1153 C C . GLY A 1 154 ? -29.898 -9.059 52.616 1.00 53.88 154 GLY A C 1
ATOM 1154 O O . GLY A 1 154 ? -29.693 -10.122 51.985 1.00 53.88 154 GLY A O 1
#

Sequence (154 aa):
NDDDDDDAFVDAASESSEDDERAFADAASPAELFPLHCAAFVNDAKRIRELLASVVDIDANALDGAGHTALHVAALRMAIGAVKTLCADARVDVNATSARGWSALRLAIHSRTRACARAIWIERERRRKATVEASAPALMEAISRMPDFELACG

Mean predicted aligned error: 12.75 Å

pLDDT: mean 77.92, std 16.47, range [39.09, 92.38]

Radius of gyration: 22.2 Å; Cα contacts (8 Å, |Δi|>4): 158; chains: 1; bounding box: 60×45×78 Å

Secondary structure (DSSP, 8-state):
------------------------TT---HHHH-HHHHHHHTT-HHHHHHHHHSSS---TT---TTS--HHHHHHHTT-HHHHHHHHTSTTS-TTPBPTTS-BHHHHHHHTT-HHHHHHHHHHHHHHHHH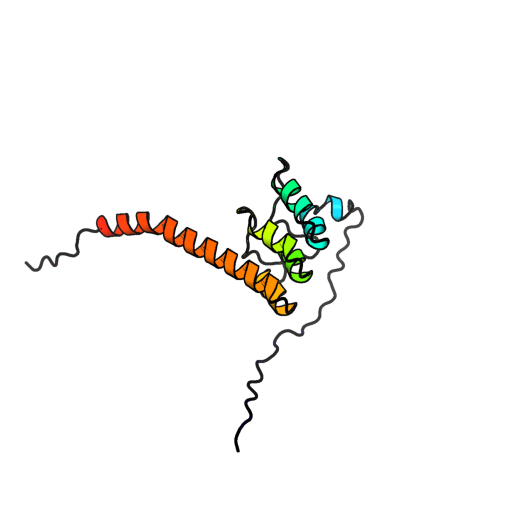HHHHHHHHHHHHHHHS--------

InterPro domains:
  IPR002110 Ankyrin repeat [PF13857] (57-108)
  IPR021832 Ankyrin repeat domain-containing protein 13 [PTHR12447] (30-151)
  IPR036770 Ankyrin repeat-containing domain superfamily [G3DSA:1.25.40.20] (1-123)
  IPR036770 Ankyrin repeat-containing domain superfamily [SSF48403] (25-118)